Protein AF-A0A5B7C8I8-F1 (afdb_monomer_lite)

Organism: Davidia involucrata (NCBI:txid16924)

Foldseek 3Di:
DDDPPPDDDPDDAFEAEPPDDDDDDGDDPVRNCVPPVDHHYPPPVDDPVVVVVVVVVVVVPPPCPVQDDLPPVDQWHKDQAVCPPPDPDGDRGIDIHHNPPPHGDDPVD

Radius of gyration: 18.98 Å; chains: 1; bounding box: 47×34×45 Å

Structure (mmCIF, N/CA/C/O backbone):
data_AF-A0A5B7C8I8-F1
#
_entry.id   AF-A0A5B7C8I8-F1
#
loop_
_atom_site.group_PDB
_atom_site.id
_atom_site.type_symbol
_atom_site.label_atom_id
_atom_site.label_alt_id
_atom_site.label_comp_id
_atom_site.label_asym_id
_atom_site.label_entity_id
_atom_site.label_seq_id
_atom_site.pdbx_PDB_ins_code
_atom_site.Cartn_x
_atom_site.Cartn_y
_atom_site.Cartn_z
_atom_site.occupancy
_atom_site.B_iso_or_equiv
_atom_site.auth_seq_id
_atom_site.auth_comp_id
_atom_site.auth_asym_id
_atom_site.auth_atom_id
_atom_site.pdbx_PDB_model_num
ATOM 1 N N . MET A 1 1 ? -20.609 -21.901 7.874 1.00 37.44 1 MET A N 1
ATOM 2 C CA . MET A 1 1 ? -20.362 -20.478 8.201 1.00 37.44 1 MET A CA 1
ATOM 3 C C . MET A 1 1 ? -19.838 -20.375 9.639 1.00 37.44 1 MET A C 1
ATOM 5 O O . MET A 1 1 ? -20.485 -19.783 10.483 1.00 37.44 1 MET A O 1
ATOM 9 N N . LEU A 1 2 ? -18.709 -21.024 9.945 1.00 42.16 2 LEU A N 1
ATOM 10 C CA . LEU A 1 2 ? -18.105 -21.080 11.284 1.00 42.16 2 LEU A CA 1
ATOM 11 C C . LEU A 1 2 ? -16.626 -21.459 11.118 1.00 42.16 2 LEU A C 1
ATOM 13 O O . LEU A 1 2 ? -16.332 -22.641 11.035 1.00 42.16 2 LEU A O 1
ATOM 17 N N . GLU A 1 3 ? -15.718 -20.483 11.025 1.00 37.00 3 GLU A N 1
ATOM 18 C CA . GLU A 1 3 ? -14.281 -20.741 11.277 1.00 37.00 3 GLU A CA 1
ATOM 19 C C . GLU A 1 3 ? -13.416 -19.492 11.537 1.00 37.00 3 GLU A C 1
ATOM 21 O O . GLU A 1 3 ? -12.224 -19.607 11.792 1.00 37.00 3 GLU A O 1
ATOM 26 N N . TRP A 1 4 ? -13.994 -18.286 11.572 1.00 41.38 4 TRP A N 1
ATOM 27 C CA . TRP A 1 4 ? -13.213 -17.048 11.732 1.00 41.38 4 TRP A CA 1
ATOM 28 C C . TRP A 1 4 ? -13.064 -16.538 13.177 1.00 41.38 4 TRP A C 1
ATOM 30 O O . TRP A 1 4 ? -12.502 -15.470 13.394 1.00 41.38 4 TRP A O 1
ATOM 40 N N . GLN A 1 5 ? -13.514 -17.280 14.197 1.00 39.19 5 GLN A N 1
ATOM 41 C CA . GLN A 1 5 ? -13.442 -16.820 15.599 1.00 39.19 5 GLN A CA 1
ATOM 42 C C . GLN A 1 5 ? -12.165 -17.210 16.371 1.00 39.19 5 GLN A C 1
ATOM 44 O O . GLN A 1 5 ? -12.082 -16.945 17.568 1.00 39.19 5 GLN A O 1
ATOM 49 N N . ARG A 1 6 ? -11.151 -17.821 15.741 1.00 42.91 6 ARG A N 1
ATOM 50 C CA . ARG A 1 6 ? -10.014 -18.425 16.473 1.00 42.91 6 ARG A CA 1
ATOM 51 C C . ARG A 1 6 ? -8.660 -17.713 16.412 1.00 42.91 6 ARG A C 1
ATOM 53 O O . ARG A 1 6 ? -7.666 -18.302 16.814 1.00 42.91 6 ARG A O 1
ATOM 60 N N . PHE A 1 7 ? -8.611 -16.432 16.052 1.00 38.62 7 PHE A N 1
ATOM 61 C CA . PHE A 1 7 ? -7.397 -15.621 16.230 1.00 38.62 7 PHE A CA 1
ATOM 62 C C . PHE A 1 7 ? -7.684 -14.339 17.018 1.00 38.62 7 PHE A C 1
ATOM 64 O O . PHE A 1 7 ? -7.650 -13.233 16.492 1.00 38.62 7 PHE A O 1
ATOM 71 N N . ARG A 1 8 ? -7.963 -14.489 18.319 1.00 42.38 8 ARG A N 1
ATOM 72 C CA . ARG A 1 8 ? -7.801 -13.403 19.295 1.00 42.38 8 ARG A CA 1
ATOM 73 C C . ARG A 1 8 ? -6.402 -13.506 1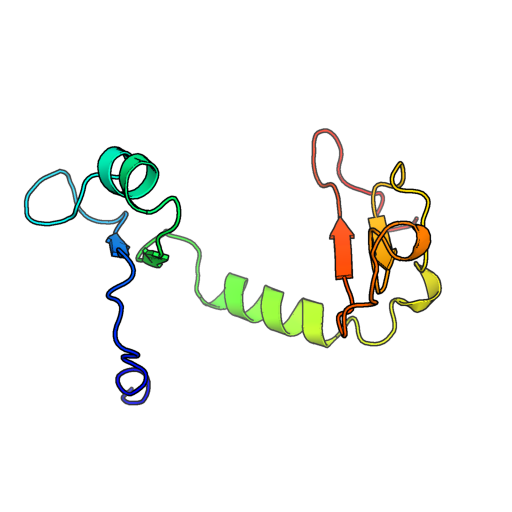9.892 1.00 42.38 8 ARG A C 1
ATOM 75 O O . ARG A 1 8 ? -6.181 -14.254 20.838 1.00 42.38 8 ARG A O 1
ATOM 82 N N . ILE A 1 9 ? -5.462 -12.774 19.310 1.00 46.22 9 ILE A N 1
ATOM 83 C CA . ILE A 1 9 ? -4.167 -12.497 19.933 1.00 46.22 9 ILE A CA 1
ATOM 84 C C . ILE A 1 9 ? -4.383 -11.282 20.851 1.00 46.22 9 ILE A C 1
ATOM 86 O O . ILE A 1 9 ? -5.089 -10.340 20.495 1.00 46.22 9 ILE A O 1
ATOM 90 N N . TYR A 1 10 ? -3.850 -11.354 22.066 1.00 45.84 10 TYR A N 1
ATOM 91 C CA . TYR A 1 10 ? -4.056 -10.410 23.163 1.00 45.84 10 TYR A CA 1
ATOM 92 C C . TYR A 1 10 ? -3.424 -9.035 22.882 1.00 45.84 10 TYR A C 1
ATOM 94 O O . TYR A 1 10 ? -2.276 -8.793 23.224 1.00 45.84 10 TYR A O 1
ATOM 102 N N . LEU A 1 11 ? -4.192 -8.155 22.244 1.00 53.91 11 LEU A N 1
ATOM 103 C CA . LEU A 1 11 ? -4.160 -6.685 22.270 1.00 53.91 11 LEU A CA 1
ATOM 104 C C . LEU A 1 11 ? -5.380 -6.293 21.429 1.00 53.91 11 LEU A C 1
ATOM 106 O O . LEU A 1 11 ? -5.407 -6.538 20.226 1.00 53.91 11 LEU A O 1
ATOM 110 N N . SER A 1 12 ? -6.461 -5.841 22.067 1.00 69.44 12 SER A N 1
ATOM 111 C CA . SER A 1 12 ? -7.742 -5.654 21.377 1.00 69.44 12 SER A CA 1
ATOM 112 C C . SER A 1 12 ? -7.661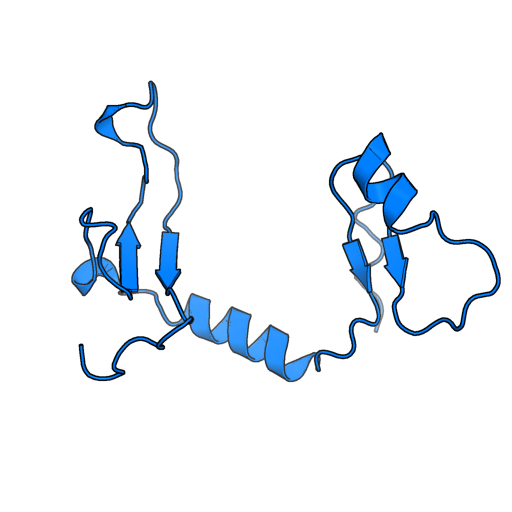 -4.459 20.427 1.00 69.44 12 SER A C 1
ATOM 114 O O . SER A 1 12 ? -7.920 -3.333 20.833 1.00 69.44 12 SER A O 1
ATOM 116 N N . MET A 1 13 ? -7.307 -4.708 19.166 1.00 73.94 13 MET A N 1
ATOM 117 C CA . MET A 1 13 ? -7.362 -3.708 18.103 1.00 73.94 13 MET A CA 1
ATOM 118 C C . MET A 1 13 ? -8.782 -3.143 17.988 1.00 73.94 13 MET A C 1
ATOM 120 O O . MET A 1 13 ? -9.754 -3.899 17.927 1.00 73.94 13 MET A O 1
ATOM 124 N N . THR A 1 14 ? -8.896 -1.815 17.980 1.00 84.62 14 THR A N 1
ATOM 125 C CA . THR A 1 14 ? -10.180 -1.109 17.907 1.00 84.62 14 THR A CA 1
ATOM 126 C C . THR A 1 14 ? -10.905 -1.443 16.603 1.00 84.62 14 THR A C 1
ATOM 128 O O . THR A 1 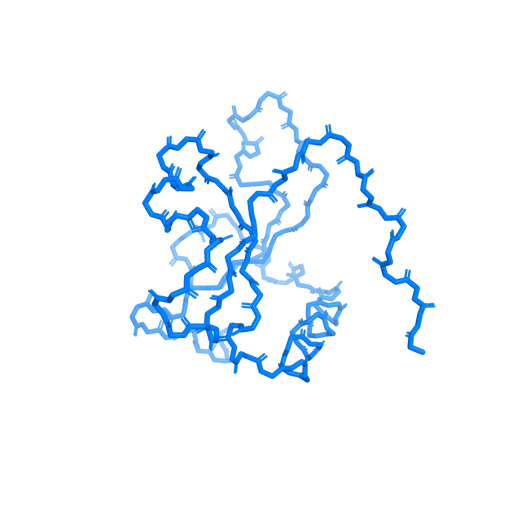14 ? -10.307 -1.401 15.527 1.00 84.62 14 THR A O 1
ATOM 131 N N . ILE A 1 15 ? -12.197 -1.773 16.696 1.00 84.62 15 ILE A N 1
ATOM 132 C CA . ILE A 1 15 ? -13.065 -2.074 15.549 1.00 84.62 15 ILE A CA 1
ATOM 133 C C . ILE A 1 15 ? -14.123 -0.973 15.429 1.00 84.62 15 ILE A C 1
ATOM 135 O O . ILE A 1 15 ? -14.851 -0.707 16.384 1.00 84.62 15 ILE A O 1
ATOM 139 N N . ILE A 1 16 ? -14.238 -0.372 14.244 1.00 85.25 16 ILE A N 1
ATOM 140 C CA . ILE A 1 16 ? -15.221 0.666 13.910 1.00 85.25 16 ILE A CA 1
ATOM 141 C C . ILE A 1 16 ? -16.188 0.116 12.857 1.00 85.25 16 ILE A C 1
ATOM 143 O O . ILE A 1 16 ? -15.771 -0.407 11.827 1.00 85.25 16 ILE A O 1
ATOM 147 N N . SER A 1 17 ? -17.495 0.235 13.093 1.00 84.94 17 SER A N 1
ATOM 148 C CA . SER A 1 17 ? -18.536 -0.193 12.146 1.00 84.94 17 SER A CA 1
ATOM 149 C C . SER A 1 17 ? -19.187 1.011 11.467 1.00 84.94 17 SER A C 1
ATOM 151 O O . SER A 1 17 ? -19.724 1.864 12.166 1.00 84.94 17 SER A O 1
ATOM 153 N N . LEU A 1 18 ? -19.233 1.051 10.127 1.00 83.88 18 LEU A N 1
ATOM 154 C CA . LEU A 1 18 ? -19.831 2.183 9.384 1.00 83.88 18 LEU A CA 1
ATOM 155 C C . LEU A 1 18 ? -21.357 2.104 9.189 1.00 83.88 18 LEU A C 1
ATOM 157 O O . LEU A 1 18 ? -21.967 3.073 8.755 1.00 83.88 18 LEU A O 1
ATOM 161 N N . MET A 1 19 ? -22.002 0.981 9.520 1.00 75.38 19 MET A N 1
ATOM 162 C CA . MET A 1 19 ? -23.459 0.812 9.351 1.00 75.38 19 MET A CA 1
ATOM 163 C C . MET A 1 19 ? -24.314 1.330 10.520 1.00 75.38 19 MET A C 1
ATOM 165 O O . MET A 1 19 ? -25.540 1.287 10.432 1.00 75.38 19 MET A O 1
ATOM 169 N N . ARG A 1 20 ? -23.723 1.788 11.633 1.00 61.47 20 ARG A N 1
ATOM 170 C CA . ARG A 1 20 ? -24.504 2.241 12.798 1.00 61.47 20 ARG A CA 1
ATOM 171 C C . ARG A 1 20 ? -24.719 3.751 12.775 1.00 61.47 20 ARG A C 1
ATOM 173 O O . ARG A 1 20 ? -23.769 4.523 12.828 1.00 61.47 20 ARG A O 1
ATOM 180 N N . SER A 1 21 ? -25.987 4.160 12.768 1.00 57.09 21 SER A N 1
ATOM 181 C CA . SER A 1 21 ? -26.394 5.542 13.008 1.00 57.09 21 SER A CA 1
ATOM 182 C C . SER A 1 21 ? -26.179 5.902 14.485 1.00 57.09 21 SER A C 1
ATOM 184 O O . SER A 1 21 ? -26.992 5.541 15.329 1.00 57.09 21 SER A O 1
ATOM 186 N N . TRP A 1 22 ? -25.068 6.578 14.781 1.00 52.75 22 TRP A N 1
ATOM 187 C CA . TRP A 1 22 ? -24.826 7.516 15.897 1.00 52.75 22 TRP A CA 1
ATOM 188 C C . TRP A 1 22 ? -25.192 7.140 17.345 1.00 52.75 22 TRP A C 1
ATOM 190 O O . TRP A 1 22 ? -25.073 7.989 18.222 1.00 52.75 22 TRP A O 1
ATOM 200 N N . ALA A 1 23 ? -25.591 5.910 17.651 1.00 49.44 23 ALA A N 1
ATOM 201 C CA . ALA A 1 23 ? -25.995 5.545 19.000 1.00 49.44 23 ALA A CA 1
ATOM 202 C C . ALA A 1 23 ? -25.379 4.205 19.422 1.00 49.44 23 ALA A C 1
ATOM 204 O O . ALA A 1 23 ? -25.727 3.142 18.908 1.00 49.44 23 ALA A O 1
ATOM 205 N N . VAL A 1 24 ? -24.526 4.308 20.445 1.00 54.19 24 VAL A N 1
ATOM 206 C CA . VAL A 1 24 ? -24.154 3.264 21.412 1.00 54.19 24 VAL A CA 1
ATOM 207 C C . VAL A 1 24 ? -22.950 2.372 21.033 1.00 54.19 24 VAL A C 1
ATOM 209 O O . VAL A 1 24 ? -23.027 1.514 20.152 1.00 54.19 24 VAL A O 1
ATOM 212 N N . GLU A 1 25 ? -21.870 2.573 21.813 1.00 55.75 25 GLU A N 1
ATOM 213 C CA . GLU A 1 25 ? -20.784 1.628 22.168 1.00 55.75 25 GLU A CA 1
ATOM 214 C C . GLU A 1 25 ? -19.613 1.356 21.199 1.00 55.75 25 GLU A C 1
ATOM 216 O O . GLU A 1 25 ? -18.959 0.320 21.303 1.00 55.75 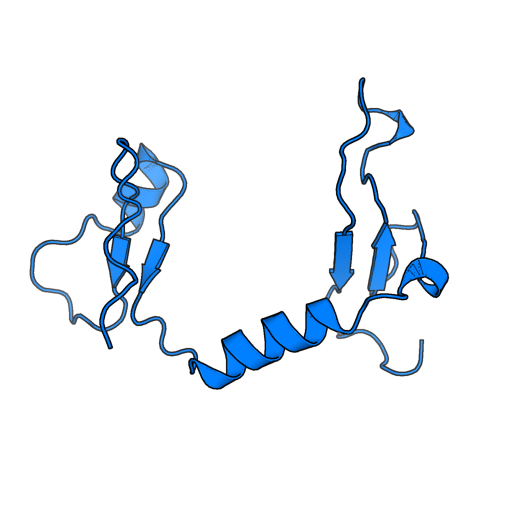25 GLU A O 1
ATOM 221 N N . THR A 1 26 ? -19.239 2.287 20.320 1.00 58.72 26 THR A N 1
ATOM 222 C CA . THR A 1 26 ? -17.923 2.222 19.645 1.00 58.72 26 THR A CA 1
ATOM 223 C C . THR A 1 26 ? -17.050 3.408 20.046 1.00 58.72 26 THR A C 1
ATOM 225 O O . THR A 1 26 ? -17.578 4.524 20.061 1.00 58.72 26 THR A O 1
ATOM 228 N N . PRO A 1 27 ? -15.741 3.216 20.325 1.00 64.44 27 PRO A N 1
ATOM 229 C CA . PRO A 1 27 ? -14.792 4.325 20.390 1.00 64.44 27 PRO A CA 1
ATOM 230 C C . PRO A 1 27 ? -14.977 5.210 19.161 1.00 64.44 27 PRO A C 1
ATOM 232 O O . PRO A 1 27 ? -15.181 4.690 18.055 1.00 64.44 27 PRO A O 1
ATOM 235 N N . SER A 1 28 ? -14.969 6.529 19.345 1.00 75.75 28 SER A N 1
ATOM 236 C CA . SER A 1 28 ? -15.111 7.415 18.200 1.00 75.75 28 SER A CA 1
ATOM 237 C C . SER A 1 28 ? -13.910 7.235 17.269 1.00 75.75 28 SER A C 1
ATOM 239 O O . SER A 1 28 ? -12.827 6.811 17.681 1.00 75.75 28 SER A O 1
ATOM 241 N N . PHE A 1 29 ? -14.092 7.557 15.990 1.00 81.75 29 PHE A N 1
ATOM 242 C CA . PHE A 1 29 ? -12.988 7.541 15.031 1.00 81.75 29 PHE A CA 1
ATOM 243 C C . PHE A 1 29 ? -11.808 8.404 15.513 1.00 81.75 29 PHE A C 1
ATOM 245 O O . PHE A 1 29 ? -10.658 7.997 15.379 1.00 81.75 29 PHE A O 1
ATOM 252 N N . GLY A 1 30 ? -12.101 9.554 16.136 1.00 85.44 30 GLY A N 1
ATOM 253 C CA . GLY A 1 30 ? -11.096 10.432 16.738 1.00 85.44 30 GLY A CA 1
ATOM 254 C C . GLY A 1 30 ? -10.297 9.742 17.842 1.00 85.44 30 GLY A C 1
ATOM 255 O O . GLY A 1 30 ? -9.071 9.729 17.773 1.00 85.44 30 GLY A O 1
ATOM 256 N N . ASP A 1 31 ? -10.971 9.078 18.785 1.00 85.62 31 ASP A N 1
ATOM 257 C CA . ASP A 1 31 ? -10.300 8.382 19.895 1.00 85.62 31 ASP A CA 1
ATOM 258 C C . ASP A 1 31 ? -9.393 7.251 19.400 1.00 85.62 31 ASP A C 1
ATOM 260 O O . ASP A 1 31 ? -8.320 7.015 19.958 1.00 85.62 31 ASP A O 1
ATOM 264 N N . ALA A 1 32 ? -9.823 6.530 18.359 1.00 85.25 32 ALA A N 1
ATOM 265 C CA . ALA A 1 32 ? -9.036 5.460 17.758 1.00 85.25 32 ALA A CA 1
ATOM 266 C C . ALA A 1 32 ? -7.771 6.006 17.076 1.00 85.25 32 ALA A C 1
ATOM 268 O O . ALA A 1 32 ? -6.690 5.439 17.240 1.00 85.25 32 ALA A O 1
ATOM 269 N N . CYS A 1 33 ? -7.893 7.122 16.353 1.00 88.75 33 CYS A N 1
ATOM 270 C CA . CYS A 1 33 ? -6.758 7.817 15.751 1.00 88.75 33 CYS A CA 1
ATOM 271 C C . CYS A 1 33 ? -5.777 8.333 16.809 1.00 88.75 33 CYS A C 1
ATOM 273 O O . CYS A 1 33 ? -4.581 8.092 16.679 1.00 88.75 33 CYS A O 1
ATOM 275 N N . GLU A 1 34 ? -6.275 9.007 17.848 1.00 89.50 34 GLU A N 1
ATOM 276 C CA . GLU A 1 34 ? -5.448 9.655 18.871 1.00 89.50 34 GLU A CA 1
ATOM 277 C C . GLU A 1 34 ? -4.711 8.644 19.755 1.00 89.50 34 GLU A C 1
ATOM 279 O O . GLU A 1 34 ? -3.511 8.780 19.981 1.00 89.50 34 GLU A O 1
ATOM 284 N N . ASN A 1 35 ? -5.406 7.605 20.225 1.00 88.31 35 ASN A N 1
ATOM 285 C CA . ASN A 1 35 ? -4.842 6.692 21.221 1.00 88.31 35 ASN A CA 1
ATOM 286 C C . ASN A 1 35 ? -4.109 5.491 20.611 1.00 88.31 35 ASN A C 1
ATOM 288 O O . ASN A 1 35 ? -3.218 4.936 21.253 1.00 88.31 35 ASN A O 1
ATOM 292 N N . TRP A 1 36 ? -4.489 5.060 19.401 1.00 87.38 36 TRP A N 1
ATOM 293 C CA . TRP A 1 36 ? -3.964 3.825 18.803 1.00 87.38 36 TRP A CA 1
ATOM 294 C C . TRP A 1 36 ? -3.271 4.032 17.457 1.00 87.38 36 TRP A C 1
ATOM 296 O O . TRP A 1 36 ? -2.402 3.237 17.104 1.00 87.38 36 TRP A O 1
ATOM 306 N N . GLY A 1 37 ? -3.668 5.040 16.674 1.00 88.81 37 GLY A N 1
ATOM 307 C CA . GLY A 1 37 ? -3.151 5.270 15.319 1.00 88.81 37 GLY A CA 1
ATOM 308 C C . GLY A 1 37 ? -3.502 4.175 14.298 1.00 88.81 37 GLY A C 1
ATOM 309 O O . GLY A 1 37 ? -3.105 4.271 13.138 1.00 88.81 37 GLY A O 1
ATOM 310 N N . PHE A 1 38 ? -4.240 3.134 14.703 1.00 88.00 38 PHE A N 1
ATOM 311 C CA . PHE A 1 38 ? -4.663 2.032 13.843 1.00 88.00 38 PHE A CA 1
ATOM 312 C C . PHE A 1 38 ? -5.948 1.372 14.365 1.00 88.00 38 PHE A C 1
ATOM 314 O O . PHE A 1 38 ? -6.153 1.231 15.571 1.00 88.00 38 PHE A O 1
ATOM 321 N N . PHE A 1 39 ? -6.820 0.950 13.451 1.00 89.00 39 PHE A N 1
ATOM 322 C CA . PHE A 1 39 ? -8.100 0.302 13.748 1.00 89.00 39 PHE A CA 1
ATOM 323 C C . PHE A 1 39 ? -8.582 -0.499 12.533 1.00 89.00 39 PHE A C 1
ATOM 325 O O . PHE A 1 39 ? -8.154 -0.265 11.402 1.00 89.00 39 PHE A O 1
ATOM 332 N N . GLN A 1 40 ? -9.495 -1.442 12.757 1.00 89.44 40 GLN A N 1
ATOM 333 C CA . GLN A 1 40 ? -10.183 -2.161 11.686 1.00 89.44 40 GLN A CA 1
ATOM 334 C C . GLN A 1 40 ? -11.552 -1.541 11.422 1.00 89.44 40 GLN A C 1
ATOM 336 O O . GLN A 1 40 ? -12.280 -1.213 12.357 1.00 89.44 40 GLN A O 1
ATOM 341 N N . VAL A 1 41 ? -11.929 -1.435 10.148 1.00 89.19 41 VAL A N 1
ATOM 342 C CA . VAL A 1 41 ? -13.269 -0.999 9.751 1.00 89.19 41 VAL A CA 1
ATOM 343 C C . VAL A 1 41 ? -14.068 -2.201 9.264 1.00 89.19 41 VAL A C 1
ATOM 345 O O . VAL A 1 41 ? -13.630 -2.923 8.372 1.00 89.19 41 VAL A O 1
ATOM 348 N N . ILE A 1 42 ? -15.257 -2.398 9.826 1.00 89.62 42 ILE A N 1
ATOM 349 C CA . ILE A 1 42 ? -16.232 -3.399 9.380 1.00 89.62 42 ILE A CA 1
ATOM 350 C C . ILE A 1 42 ? -17.476 -2.711 8.823 1.00 89.62 42 ILE A C 1
ATOM 352 O O . ILE A 1 42 ? -17.723 -1.530 9.079 1.00 89.62 42 ILE A O 1
ATOM 356 N N . ASN A 1 43 ? -18.285 -3.457 8.067 1.00 89.88 43 ASN A N 1
ATOM 357 C CA . ASN A 1 43 ? -19.497 -2.927 7.438 1.00 89.88 43 ASN A CA 1
ATOM 358 C C . ASN A 1 43 ? -19.220 -1.673 6.586 1.00 89.88 43 ASN A C 1
ATOM 360 O O . ASN A 1 43 ? -20.026 -0.749 6.542 1.00 89.88 43 ASN A O 1
ATOM 364 N N . HIS A 1 44 ? -18.064 -1.641 5.917 1.00 90.94 44 HIS A N 1
ATOM 365 C CA . HIS A 1 44 ? -17.568 -0.494 5.150 1.00 90.94 44 HIS A CA 1
ATOM 366 C C . HIS A 1 44 ? -18.304 -0.266 3.815 1.00 90.94 44 HIS A C 1
ATOM 368 O O . HIS A 1 44 ? -17.980 0.663 3.086 1.00 90.94 44 HIS A O 1
ATOM 374 N N . GLY A 1 45 ? -19.268 -1.122 3.461 1.00 93.19 45 GLY A N 1
ATOM 375 C CA . GLY A 1 45 ? -20.072 -0.997 2.239 1.00 93.19 45 GLY A CA 1
ATOM 376 C C . GLY A 1 45 ? -19.395 -1.485 0.952 1.00 93.19 45 GLY A C 1
ATOM 377 O O . GLY A 1 45 ? -20.045 -1.517 -0.088 1.00 93.19 45 GLY A O 1
ATOM 378 N N . ILE A 1 46 ? -18.128 -1.917 1.005 1.00 94.88 46 ILE A N 1
ATOM 379 C CA . ILE A 1 46 ? -17.440 -2.518 -0.155 1.00 94.88 46 ILE A CA 1
ATOM 380 C C . ILE A 1 46 ? -17.875 -3.989 -0.260 1.00 94.88 46 ILE A C 1
ATOM 382 O O . ILE A 1 46 ? -17.704 -4.726 0.716 1.00 94.88 46 ILE A O 1
ATOM 386 N N . PRO A 1 47 ? -18.423 -4.440 -1.405 1.00 96.25 47 PRO A N 1
ATOM 387 C CA . PRO A 1 47 ? -18.857 -5.823 -1.571 1.00 96.25 47 PRO A CA 1
ATOM 388 C C . PRO A 1 47 ? -17.710 -6.823 -1.382 1.00 96.25 47 PRO A C 1
ATOM 390 O O . PRO A 1 47 ? -16.605 -6.608 -1.880 1.00 96.25 47 PRO A O 1
ATOM 393 N N . GLY A 1 48 ? -17.995 -7.958 -0.735 1.00 95.19 48 GLY A N 1
ATOM 394 C CA . GLY A 1 48 ? -17.017 -9.038 -0.540 1.00 95.19 48 GLY A CA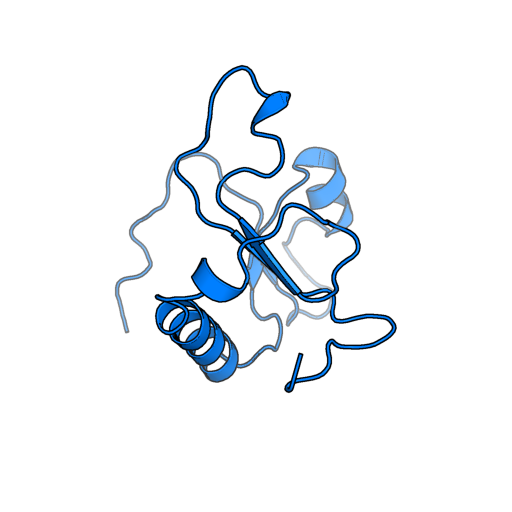 1
ATOM 395 C C . GLY A 1 48 ? -16.386 -9.519 -1.848 1.00 95.19 48 GLY A C 1
ATOM 396 O O . GLY A 1 48 ? -15.172 -9.655 -1.931 1.00 95.19 48 GLY A O 1
ATOM 397 N N . THR A 1 49 ? -17.189 -9.627 -2.909 1.00 97.31 49 THR A N 1
ATOM 398 C CA . THR A 1 49 ? -16.730 -10.033 -4.246 1.00 97.31 49 THR A CA 1
ATOM 399 C C . THR A 1 49 ? -15.666 -9.108 -4.839 1.00 97.31 49 THR A C 1
ATOM 401 O O . THR A 1 49 ? -14.792 -9.575 -5.566 1.00 97.31 49 THR A O 1
ATOM 404 N N . VAL A 1 50 ? -15.706 -7.806 -4.531 1.00 97.31 50 VAL A N 1
ATOM 405 C CA . VAL A 1 50 ? -14.684 -6.844 -4.974 1.00 97.31 50 VAL A CA 1
ATOM 406 C C . VAL A 1 50 ? -13.376 -7.089 -4.224 1.00 97.31 50 VAL A C 1
ATOM 408 O O . VAL A 1 50 ? -12.315 -7.114 -4.843 1.00 97.31 50 VAL A O 1
ATOM 411 N N . MET A 1 51 ? -13.440 -7.318 -2.910 1.00 96.19 51 MET A N 1
ATOM 412 C CA . MET A 1 51 ? -12.254 -7.619 -2.098 1.00 96.19 51 MET A CA 1
ATOM 413 C C . MET A 1 51 ? -11.607 -8.947 -2.511 1.00 96.19 51 MET A C 1
ATOM 415 O O . MET A 1 51 ? -10.391 -8.998 -2.698 1.00 96.19 51 MET A O 1
ATOM 419 N N . ASP A 1 52 ? -12.414 -9.986 -2.733 1.00 96.25 52 ASP A N 1
ATOM 420 C CA . ASP A 1 52 ? -11.947 -11.286 -3.224 1.00 96.25 52 ASP A CA 1
ATOM 421 C C . ASP A 1 52 ? -11.286 -11.149 -4.603 1.00 96.25 52 ASP A C 1
ATOM 423 O O . ASP A 1 52 ? -10.178 -11.641 -4.823 1.00 96.25 52 ASP A O 1
ATOM 427 N N . GLY A 1 53 ? -11.915 -10.393 -5.510 1.00 96.56 53 GLY A N 1
ATOM 428 C CA . GLY A 1 53 ? -11.363 -10.090 -6.829 1.00 96.56 53 GLY A CA 1
ATOM 429 C C . GLY A 1 53 ? -10.016 -9.364 -6.769 1.00 96.56 53 GLY A C 1
ATOM 430 O O . GLY A 1 53 ? -9.123 -9.677 -7.556 1.00 96.56 53 GLY A O 1
ATOM 431 N N . MET A 1 54 ? -9.828 -8.444 -5.817 1.00 93.12 54 MET A N 1
ATOM 432 C CA . MET A 1 54 ? -8.547 -7.760 -5.603 1.00 93.12 54 MET A CA 1
ATOM 433 C C . MET A 1 54 ? -7.457 -8.716 -5.102 1.00 93.12 54 MET A C 1
ATOM 435 O O . MET A 1 54 ? -6.339 -8.689 -5.620 1.00 93.12 54 MET A O 1
ATOM 439 N N . ILE A 1 55 ? -7.772 -9.588 -4.138 1.00 93.56 55 ILE A N 1
ATOM 440 C CA . ILE A 1 55 ? -6.831 -10.599 -3.625 1.00 93.56 55 ILE A CA 1
ATOM 441 C C . ILE A 1 55 ? -6.405 -11.548 -4.752 1.00 93.56 55 ILE A C 1
ATOM 443 O O . ILE A 1 55 ? -5.212 -11.809 -4.935 1.00 93.56 55 ILE A O 1
ATOM 447 N N . ASP A 1 56 ? -7.362 -12.038 -5.537 1.00 93.50 56 ASP A N 1
ATOM 448 C CA . ASP A 1 56 ? -7.089 -12.918 -6.672 1.00 93.50 56 ASP A CA 1
ATOM 449 C C . ASP A 1 56 ? -6.325 -12.208 -7.791 1.00 93.50 56 ASP A C 1
ATOM 451 O O . ASP A 1 56 ? -5.431 -12.803 -8.397 1.00 93.50 56 ASP A O 1
ATOM 455 N N . GLY A 1 57 ? -6.626 -10.932 -8.036 1.00 89.56 57 GLY A N 1
ATOM 456 C CA . GLY A 1 57 ? -5.882 -10.073 -8.950 1.00 89.56 57 GLY A CA 1
ATOM 457 C C . GLY A 1 57 ? -4.402 -10.032 -8.584 1.00 89.56 57 GLY A C 1
ATOM 458 O O . GLY A 1 57 ? -3.572 -10.435 -9.395 1.00 89.56 57 GLY A O 1
ATOM 459 N N . VAL A 1 58 ? -4.073 -9.651 -7.344 1.00 88.00 58 VAL A N 1
ATOM 460 C CA . VAL A 1 58 ? -2.683 -9.564 -6.855 1.00 88.00 58 VAL A CA 1
ATOM 461 C C . VAL A 1 58 ? -1.967 -10.914 -6.931 1.00 88.00 58 VAL A C 1
ATOM 463 O O . VAL A 1 58 ? -0.824 -10.972 -7.380 1.00 88.00 58 VAL A O 1
ATOM 466 N N . ARG A 1 59 ? -2.635 -12.022 -6.580 1.00 87.44 59 ARG A N 1
ATOM 467 C CA . ARG A 1 59 ? -2.060 -13.378 -6.701 1.00 87.44 59 ARG A CA 1
ATOM 468 C C . ARG A 1 59 ? -1.670 -13.735 -8.136 1.00 87.44 59 ARG A C 1
ATOM 470 O O . ARG A 1 59 ? -0.683 -14.439 -8.346 1.00 87.44 59 ARG A O 1
ATOM 477 N N . ARG A 1 60 ? -2.429 -13.262 -9.131 1.00 83.81 60 ARG A N 1
ATOM 478 C CA . ARG A 1 60 ? -2.127 -13.486 -10.556 1.00 83.81 60 ARG A CA 1
ATOM 479 C C . ARG A 1 60 ? -0.956 -12.640 -11.045 1.00 83.81 60 ARG A C 1
ATOM 481 O O . ARG A 1 60 ? -0.310 -13.047 -12.012 1.00 83.81 60 ARG A O 1
ATOM 488 N N . VAL A 1 61 ? -0.605 -11.551 -10.355 1.00 74.94 61 VAL A N 1
ATOM 489 C CA . VAL A 1 61 ? 0.578 -10.716 -10.645 1.00 74.94 61 VAL A CA 1
ATOM 490 C C . VAL A 1 61 ? 1.888 -11.405 -10.210 1.00 74.94 61 VAL A C 1
ATOM 492 O O . VAL A 1 61 ? 2.787 -10.830 -9.611 1.00 74.94 61 VAL A O 1
ATOM 495 N N . SER A 1 62 ? 2.035 -12.682 -10.555 1.00 62.62 62 SER A N 1
ATOM 496 C CA . SER A 1 62 ? 3.191 -13.527 -10.231 1.00 62.62 62 SER A CA 1
ATOM 497 C C . SER A 1 62 ? 4.442 -13.221 -11.072 1.00 62.62 62 SER A C 1
ATOM 499 O O . SER A 1 62 ? 5.506 -13.794 -10.840 1.00 62.62 62 SER A O 1
ATOM 501 N N . ARG A 1 63 ? 4.338 -12.333 -12.073 1.00 64.44 63 ARG A N 1
ATOM 502 C CA . ARG A 1 63 ? 5.404 -12.047 -13.052 1.00 64.44 63 ARG A CA 1
ATOM 503 C C . ARG A 1 63 ? 5.633 -10.557 -13.322 1.00 64.44 63 ARG A C 1
ATOM 505 O O . ARG A 1 63 ? 6.126 -10.215 -14.392 1.00 64.44 63 ARG A O 1
ATOM 512 N N . ALA A 1 64 ? 5.370 -9.670 -12.361 1.00 71.62 64 ALA A N 1
ATOM 513 C CA . ALA A 1 64 ? 5.612 -8.224 -12.507 1.00 71.62 64 ALA A CA 1
ATOM 514 C C . ALA A 1 64 ? 7.095 -7.806 -12.605 1.00 71.62 64 ALA A C 1
ATOM 516 O O . ALA A 1 64 ? 7.395 -6.619 -12.629 1.00 71.62 64 ALA A O 1
ATOM 517 N N . ARG A 1 65 ? 8.039 -8.750 -12.733 1.00 78.56 65 ARG A N 1
ATOM 518 C CA . ARG A 1 65 ? 9.475 -8.459 -12.906 1.00 78.56 65 ARG A CA 1
ATOM 519 C C . ARG A 1 65 ? 9.776 -7.528 -14.085 1.00 78.56 65 ARG A C 1
ATOM 521 O O . ARG A 1 65 ? 10.756 -6.800 -14.029 1.00 78.56 65 ARG A O 1
ATOM 528 N N . HIS A 1 66 ? 8.949 -7.546 -15.132 1.00 81.69 66 HIS A N 1
ATOM 529 C CA . HIS A 1 66 ? 9.081 -6.639 -16.278 1.00 81.69 66 HIS A CA 1
ATOM 530 C C . HIS A 1 66 ? 8.782 -5.174 -15.925 1.00 81.69 66 HIS A C 1
ATOM 532 O O . HIS A 1 66 ? 9.293 -4.279 -16.586 1.00 81.69 66 HIS A O 1
ATOM 538 N N . PHE A 1 67 ? 8.043 -4.933 -14.841 1.00 85.25 67 PHE A N 1
ATOM 539 C CA . PHE A 1 67 ? 7.803 -3.609 -14.271 1.00 85.25 67 PHE A CA 1
ATOM 540 C C . PHE A 1 67 ? 8.794 -3.252 -13.157 1.00 85.25 67 PHE A C 1
ATOM 542 O O . PHE A 1 67 ? 8.563 -2.292 -12.416 1.00 85.25 67 PHE A O 1
ATOM 549 N N . TYR A 1 68 ? 9.881 -4.021 -12.994 1.00 89.12 68 TYR A N 1
ATOM 550 C CA . TYR A 1 68 ? 10.877 -3.702 -11.980 1.00 89.12 68 TYR A CA 1
ATOM 551 C C . TYR A 1 68 ? 11.493 -2.330 -12.255 1.00 89.12 68 TYR A C 1
ATOM 553 O O . TYR A 1 68 ? 12.118 -2.111 -13.292 1.00 89.12 68 TYR A O 1
ATOM 561 N N . SER A 1 69 ? 11.336 -1.413 -11.306 1.00 87.69 69 SER A N 1
ATOM 562 C CA . SER A 1 69 ? 11.897 -0.070 -11.390 1.00 87.69 69 SER A CA 1
ATOM 563 C C . SER A 1 69 ? 12.187 0.489 -10.001 1.00 87.69 69 SER A C 1
ATOM 565 O O . SER A 1 69 ? 11.523 0.159 -9.020 1.00 87.69 69 SER A O 1
ATOM 567 N N . ARG A 1 70 ? 13.188 1.369 -9.928 1.00 87.31 70 ARG A N 1
ATOM 568 C CA . ARG A 1 70 ? 13.441 2.248 -8.771 1.00 87.31 70 ARG A CA 1
ATOM 569 C C . ARG A 1 70 ? 13.256 3.725 -9.104 1.00 87.31 70 ARG A C 1
ATOM 571 O O . ARG A 1 70 ? 13.643 4.589 -8.326 1.00 87.31 70 ARG A O 1
ATOM 578 N N . ASP A 1 71 ? 12.699 4.000 -10.275 1.00 88.81 71 ASP A N 1
ATOM 579 C CA . ASP A 1 71 ? 12.178 5.312 -10.612 1.00 88.81 71 ASP A CA 1
ATOM 580 C C . ASP A 1 71 ? 10.772 5.444 -10.020 1.00 88.81 71 ASP A C 1
ATOM 582 O O . ASP A 1 71 ? 9.800 4.918 -10.564 1.00 88.81 71 ASP A O 1
ATOM 586 N N . PHE A 1 72 ? 10.691 6.123 -8.878 1.00 83.38 72 PHE A N 1
ATOM 587 C CA . PHE A 1 72 ? 9.448 6.362 -8.144 1.00 83.38 72 PHE A CA 1
ATOM 588 C C . PHE A 1 72 ? 8.586 7.481 -8.740 1.00 83.38 72 PHE A C 1
ATOM 590 O O . PHE A 1 72 ? 7.549 7.809 -8.170 1.00 83.38 72 PHE A O 1
ATOM 597 N N . THR A 1 73 ? 8.996 8.079 -9.863 1.00 86.94 73 THR A N 1
ATOM 598 C CA . THR A 1 73 ? 8.150 9.026 -10.604 1.00 86.94 73 THR A CA 1
ATOM 599 C C . THR A 1 73 ? 7.140 8.319 -11.508 1.00 86.94 73 THR A C 1
ATOM 601 O O . THR A 1 73 ? 6.154 8.928 -11.918 1.00 86.94 73 THR A O 1
ATOM 604 N N . ARG A 1 74 ? 7.352 7.025 -11.785 1.00 87.88 74 ARG A N 1
ATOM 605 C CA . ARG A 1 74 ? 6.431 6.200 -12.568 1.00 87.88 74 ARG A CA 1
ATOM 606 C C . ARG A 1 74 ? 5.112 5.975 -11.835 1.00 87.88 74 ARG A C 1
ATOM 608 O O . ARG A 1 74 ? 5.078 5.717 -10.633 1.00 87.88 74 ARG A O 1
ATOM 615 N N . SER A 1 75 ? 4.035 5.998 -12.609 1.00 88.06 75 SER A N 1
ATOM 616 C CA . SER A 1 75 ? 2.660 5.730 -12.178 1.00 88.06 75 SER A CA 1
ATOM 617 C C . SER A 1 75 ? 2.474 4.284 -11.693 1.00 88.06 75 SER A C 1
ATOM 619 O O . SER A 1 75 ? 1.718 4.043 -10.752 1.00 88.06 75 SER A O 1
ATOM 621 N N . PHE A 1 76 ? 3.196 3.330 -12.292 1.00 88.69 76 PHE A N 1
ATOM 622 C CA . PHE A 1 76 ? 3.184 1.913 -11.941 1.00 88.69 76 PHE A CA 1
ATOM 623 C C . PHE A 1 76 ? 4.607 1.370 -11.759 1.00 88.69 76 PHE A C 1
ATOM 625 O O . PHE A 1 76 ? 5.472 1.534 -12.623 1.00 88.69 76 PHE A O 1
ATOM 632 N N . THR A 1 77 ? 4.869 0.700 -10.635 1.00 89.69 77 THR A N 1
ATOM 633 C CA . THR A 1 77 ? 6.182 0.110 -10.336 1.00 89.69 77 THR A CA 1
ATOM 634 C C . THR A 1 77 ? 6.068 -1.216 -9.600 1.00 89.69 77 THR A C 1
ATOM 636 O O . THR A 1 77 ? 5.164 -1.436 -8.795 1.00 89.69 77 THR A O 1
ATOM 639 N N . TYR A 1 78 ? 7.039 -2.092 -9.846 1.00 89.88 78 TYR A N 1
ATOM 640 C CA . TYR A 1 78 ? 7.321 -3.262 -9.024 1.00 89.88 78 TYR A CA 1
ATOM 641 C C . TYR A 1 78 ? 8.719 -3.127 -8.409 1.00 89.88 78 TYR A C 1
ATOM 643 O O . TYR A 1 78 ? 9.672 -2.748 -9.092 1.00 89.88 78 TYR A O 1
ATOM 651 N N . ASN A 1 79 ? 8.869 -3.441 -7.124 1.00 89.50 79 ASN A N 1
ATOM 652 C CA . ASN A 1 79 ? 10.167 -3.522 -6.454 1.00 89.50 79 ASN A CA 1
ATOM 653 C C . ASN A 1 79 ? 10.119 -4.488 -5.258 1.00 89.50 79 ASN A C 1
ATOM 655 O O . ASN A 1 79 ? 9.046 -4.861 -4.800 1.00 89.50 79 ASN A O 1
ATOM 659 N N . SER A 1 80 ? 11.279 -4.888 -4.736 1.00 85.75 80 SER A N 1
ATOM 660 C CA . SER A 1 80 ? 11.342 -5.725 -3.522 1.00 85.75 80 SER A CA 1
ATOM 661 C C . SER A 1 80 ? 11.663 -4.914 -2.262 1.00 85.75 80 SER A C 1
ATOM 663 O O . SER A 1 80 ? 11.192 -5.210 -1.172 1.00 85.75 80 SER A O 1
ATOM 665 N N . ASN A 1 81 ? 12.452 -3.848 -2.389 1.00 88.44 81 ASN A N 1
ATOM 666 C CA . ASN A 1 81 ? 12.845 -3.002 -1.265 1.00 88.44 81 ASN A CA 1
ATOM 667 C C . ASN A 1 81 ? 12.858 -1.543 -1.712 1.00 88.44 81 ASN A C 1
ATOM 669 O O . ASN A 1 81 ? 13.620 -1.184 -2.611 1.00 88.44 81 ASN A O 1
ATOM 67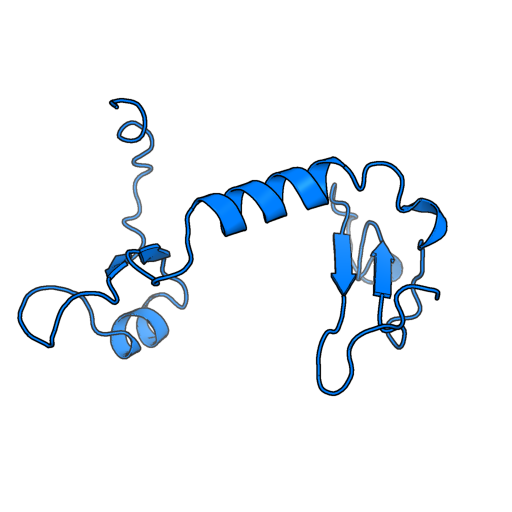3 N N . PHE A 1 82 ? 12.015 -0.721 -1.088 1.00 84.19 82 PHE A N 1
ATOM 674 C CA . PHE A 1 82 ? 11.917 0.709 -1.386 1.00 84.19 82 PHE A CA 1
ATOM 675 C C . PHE A 1 82 ? 13.215 1.456 -1.034 1.00 84.19 82 PHE A C 1
ATOM 677 O O . PHE A 1 82 ? 13.678 2.302 -1.792 1.00 84.19 82 PHE A O 1
ATOM 684 N N . ASP A 1 83 ? 13.844 1.083 0.076 1.00 85.88 83 ASP A N 1
ATOM 685 C CA . ASP A 1 83 ? 14.994 1.733 0.706 1.00 85.88 83 ASP A CA 1
ATOM 686 C C . ASP A 1 83 ? 16.279 0.888 0.627 1.00 85.88 83 ASP A C 1
ATOM 688 O O . ASP A 1 83 ? 17.194 1.070 1.423 1.00 85.88 83 ASP A O 1
ATOM 692 N N . LEU A 1 84 ? 16.390 -0.011 -0.360 1.00 85.31 84 LEU A N 1
ATOM 693 C CA . LEU A 1 84 ? 17.432 -1.052 -0.451 1.00 85.31 84 LEU A CA 1
ATOM 694 C C . LEU A 1 84 ? 18.882 -0.578 -0.213 1.00 85.31 84 LEU A C 1
ATOM 696 O O . LEU A 1 84 ? 19.699 -1.350 0.277 1.00 85.31 84 LEU A O 1
ATOM 700 N N . TYR A 1 85 ? 19.221 0.654 -0.599 1.00 87.56 85 TYR A N 1
ATOM 701 C CA . TYR A 1 85 ? 20.575 1.212 -0.455 1.00 87.56 85 TYR A CA 1
ATOM 702 C C . TYR A 1 85 ? 20.760 2.147 0.739 1.00 87.56 85 TYR A C 1
ATOM 704 O O . TYR A 1 85 ? 21.860 2.647 0.958 1.00 87.56 85 TYR A O 1
ATOM 712 N N . GLN A 1 86 ? 19.687 2.425 1.469 1.00 90.06 86 GLN A N 1
ATOM 713 C CA . GLN A 1 86 ? 19.686 3.296 2.641 1.00 90.06 86 GLN A CA 1
ATOM 714 C C . GLN A 1 86 ? 19.431 2.495 3.918 1.00 90.06 86 GLN A C 1
ATOM 716 O O . GLN A 1 86 ? 19.960 2.835 4.975 1.00 90.06 86 GLN A O 1
ATOM 721 N N . ALA A 1 87 ? 18.650 1.420 3.823 1.00 91.19 87 ALA A N 1
ATOM 722 C CA . ALA A 1 87 ? 18.332 0.561 4.943 1.00 91.19 87 ALA A CA 1
ATOM 723 C C . ALA A 1 87 ? 19.525 -0.318 5.352 1.00 91.19 87 ALA A C 1
ATOM 725 O O . ALA A 1 87 ? 20.257 -0.821 4.498 1.00 91.19 87 ALA A O 1
ATOM 726 N N . PRO A 1 88 ? 19.689 -0.584 6.660 1.00 93.62 88 PRO A N 1
ATOM 727 C CA . PRO A 1 88 ? 20.731 -1.477 7.166 1.00 93.62 88 PRO A CA 1
ATOM 728 C C . PRO A 1 88 ? 20.492 -2.953 6.806 1.00 93.62 88 PRO A C 1
ATOM 730 O O . PRO A 1 88 ? 21.400 -3.770 6.934 1.00 93.62 88 PRO A O 1
ATOM 733 N N . ALA A 1 89 ? 19.276 -3.311 6.385 1.00 92.69 89 ALA A N 1
ATOM 734 C CA . ALA A 1 89 ? 18.912 -4.662 5.988 1.00 92.69 89 ALA A CA 1
ATOM 735 C C . ALA A 1 89 ? 17.796 -4.639 4.939 1.00 92.69 89 ALA A C 1
ATOM 737 O O . ALA A 1 89 ? 16.922 -3.776 4.965 1.00 92.69 89 ALA A O 1
ATOM 738 N N . ALA A 1 90 ? 17.805 -5.633 4.052 1.00 91.88 90 ALA A N 1
ATOM 739 C CA . ALA A 1 90 ? 16.710 -5.859 3.121 1.00 91.88 90 ALA A CA 1
ATOM 740 C C . ALA A 1 90 ? 15.529 -6.560 3.814 1.00 91.88 90 ALA A C 1
ATOM 742 O O . ALA A 1 90 ? 15.707 -7.433 4.665 1.00 91.88 90 ALA A O 1
ATOM 743 N N . SER A 1 91 ? 14.316 -6.214 3.395 1.00 88.31 91 SER A N 1
ATOM 744 C CA . SER A 1 91 ? 13.081 -6.909 3.737 1.00 88.31 91 SER A CA 1
ATOM 745 C C . SER A 1 91 ? 12.787 -8.044 2.750 1.00 88.31 91 SER A C 1
ATOM 747 O O . SER A 1 91 ? 13.045 -7.938 1.546 1.00 88.31 91 SER A O 1
ATOM 749 N N . TRP A 1 92 ? 12.221 -9.141 3.264 1.00 89.38 92 TRP A N 1
ATOM 750 C CA . TRP A 1 92 ? 11.640 -10.198 2.437 1.00 89.38 92 TRP A CA 1
ATOM 751 C C . TRP A 1 92 ? 10.211 -9.800 2.067 1.00 89.38 92 TRP A C 1
ATOM 753 O O . TRP A 1 92 ? 9.238 -10.208 2.705 1.00 89.38 92 TRP A O 1
ATOM 763 N N . ARG A 1 93 ? 10.085 -8.959 1.045 1.00 86.44 93 ARG A N 1
ATOM 764 C CA . ARG A 1 93 ? 8.808 -8.493 0.512 1.00 86.44 93 ARG A CA 1
ATOM 765 C C . ARG A 1 93 ? 8.975 -8.171 -0.965 1.00 86.44 93 ARG A C 1
ATOM 767 O O . ARG A 1 93 ? 10.037 -7.740 -1.386 1.00 86.44 93 ARG A O 1
ATOM 774 N N . ASP A 1 94 ? 7.898 -8.346 -1.712 1.00 87.25 94 ASP A N 1
ATOM 775 C CA . ASP A 1 94 ? 7.718 -7.722 -3.014 1.00 87.25 94 ASP A CA 1
ATOM 776 C C . ASP A 1 94 ? 6.563 -6.721 -2.919 1.00 87.25 94 ASP A C 1
ATOM 778 O O . ASP A 1 94 ? 5.584 -6.958 -2.207 1.00 87.25 94 ASP A O 1
ATOM 782 N N . THR A 1 95 ? 6.685 -5.599 -3.619 1.00 89.06 95 THR A N 1
ATOM 783 C CA . THR A 1 95 ? 5.731 -4.490 -3.605 1.00 89.06 95 THR A CA 1
ATOM 784 C C . THR A 1 95 ? 5.395 -4.088 -5.034 1.00 89.06 95 THR A C 1
ATOM 786 O O . THR A 1 95 ? 6.273 -3.935 -5.882 1.00 89.06 95 THR A O 1
ATOM 789 N N . ILE A 1 96 ? 4.104 -3.893 -5.287 1.00 89.75 96 ILE A N 1
ATOM 790 C CA . ILE A 1 96 ? 3.591 -3.245 -6.492 1.00 89.75 96 ILE A CA 1
ATOM 791 C C . ILE A 1 96 ? 2.951 -1.940 -6.037 1.00 89.75 96 ILE A C 1
ATOM 793 O O . ILE A 1 96 ? 2.099 -1.958 -5.148 1.00 89.75 96 ILE A O 1
ATOM 797 N N . ALA A 1 97 ? 3.356 -0.825 -6.632 1.00 89.12 97 ALA A N 1
ATOM 798 C CA . ALA A 1 97 ? 2.756 0.477 -6.391 1.00 89.12 97 ALA A CA 1
ATOM 799 C C . ALA A 1 97 ? 2.100 0.988 -7.674 1.00 89.12 97 ALA A C 1
ATOM 801 O O . ALA A 1 97 ? 2.683 0.907 -8.753 1.00 89.12 97 ALA A O 1
ATOM 802 N N . CYS A 1 98 ? 0.880 1.500 -7.535 1.00 89.75 98 CYS A N 1
ATOM 803 C CA . CYS A 1 98 ? 0.075 2.042 -8.620 1.00 89.75 98 CYS A CA 1
ATOM 804 C C . CYS A 1 98 ? -0.578 3.342 -8.139 1.00 89.75 98 CYS A C 1
ATOM 806 O O . CYS A 1 98 ? -1.402 3.327 -7.221 1.00 89.75 98 CYS A O 1
ATOM 808 N N . VAL A 1 99 ? -0.177 4.469 -8.720 1.00 90.94 99 VAL A N 1
ATOM 809 C CA . VAL A 1 99 ? -0.702 5.799 -8.404 1.00 90.94 99 VAL A CA 1
ATOM 810 C C . VAL A 1 99 ? -1.911 6.056 -9.295 1.00 90.94 99 VAL A C 1
ATOM 812 O O . VAL A 1 99 ? -1.769 6.316 -10.482 1.00 90.94 99 VAL A O 1
ATOM 815 N N . LEU A 1 100 ? -3.114 5.961 -8.723 1.00 90.94 100 LEU A N 1
ATOM 816 C CA . LEU A 1 100 ? -4.372 6.068 -9.478 1.00 90.94 100 LEU A CA 1
ATOM 817 C C . LEU A 1 100 ? -4.888 7.507 -9.647 1.00 90.94 100 LEU A C 1
ATOM 819 O O . LEU A 1 100 ? -5.812 7.733 -10.426 1.00 90.94 100 LEU A O 1
ATOM 823 N N . ALA A 1 101 ? -4.340 8.468 -8.900 1.00 92.38 101 ALA A N 1
ATOM 824 C CA . ALA A 1 101 ? -4.804 9.853 -8.869 1.00 92.38 101 ALA A CA 1
ATOM 825 C C . ALA A 1 101 ? -3.620 10.836 -8.963 1.00 92.38 101 ALA A C 1
ATOM 827 O O . ALA A 1 101 ? -2.547 10.529 -8.445 1.00 92.38 101 ALA A O 1
ATOM 828 N N . PRO A 1 102 ? -3.797 12.029 -9.564 1.00 89.12 102 PRO A N 1
ATOM 829 C CA . PRO A 1 102 ? -5.036 12.540 -10.165 1.00 89.12 102 PRO A CA 1
ATOM 830 C C . PRO A 1 102 ? -5.388 11.882 -11.508 1.00 89.12 102 PRO A C 1
ATOM 832 O O . PRO A 1 102 ? -6.547 11.917 -11.913 1.00 89.12 102 PRO A O 1
ATOM 835 N N . HIS A 1 103 ? -4.412 11.260 -12.169 1.00 87.81 103 HIS A N 1
ATOM 836 C CA . HIS A 1 103 ? -4.597 10.549 -13.427 1.00 87.81 103 HIS A CA 1
ATOM 837 C C . HIS A 1 103 ? -4.168 9.090 -13.248 1.00 87.81 103 HIS A C 1
ATOM 839 O O . HIS A 1 103 ? -3.070 8.859 -12.739 1.00 87.81 103 HIS A O 1
ATOM 845 N N . PRO A 1 104 ? -5.011 8.115 -13.626 1.00 86.38 104 PRO A N 1
ATOM 846 C CA . PRO A 1 104 ? -4.638 6.711 -13.556 1.00 86.38 104 PRO A CA 1
ATOM 847 C C . PRO A 1 104 ? -3.551 6.377 -14.595 1.00 86.38 104 PRO A C 1
ATOM 849 O O . PRO A 1 104 ? -3.455 7.072 -15.611 1.00 86.38 104 PRO A O 1
ATOM 852 N N . PRO A 1 105 ? -2.758 5.314 -14.368 1.00 84.25 105 PRO A N 1
ATOM 853 C CA . PRO A 1 105 ? -1.779 4.841 -15.340 1.00 84.25 105 PRO A CA 1
ATOM 854 C C . PRO A 1 105 ? -2.461 4.382 -16.631 1.00 84.25 105 PRO A C 1
ATOM 856 O O . PRO A 1 105 ? -3.574 3.847 -16.592 1.00 84.25 105 PRO A O 1
ATOM 859 N N . ASP A 1 106 ? -1.780 4.567 -17.763 1.00 82.94 106 ASP A N 1
ATOM 860 C CA . ASP A 1 106 ? -2.228 4.017 -19.041 1.00 82.94 106 ASP A CA 1
ATOM 861 C C . ASP A 1 106 ? -2.155 2.479 -18.971 1.00 82.94 106 ASP A C 1
ATOM 863 O O . ASP A 1 106 ? -1.094 1.935 -18.662 1.00 82.94 106 ASP A O 1
ATOM 867 N N . PRO A 1 107 ? -3.249 1.744 -19.249 1.00 78.69 107 PRO A N 1
ATOM 868 C CA . PRO A 1 107 ? -3.225 0.283 -19.289 1.00 78.69 107 PRO A CA 1
ATOM 869 C C . PRO A 1 107 ? -2.226 -0.330 -20.287 1.00 78.69 107 PRO A C 1
ATOM 871 O O . PRO A 1 107 ? -2.029 -1.545 -20.251 1.00 78.69 107 PRO A O 1
ATOM 874 N N . GLN A 1 108 ? -1.674 0.465 -21.211 1.00 73.00 108 GLN A N 1
ATOM 875 C CA . GLN A 1 108 ? -0.745 0.037 -22.263 1.00 73.00 108 GLN A CA 1
ATOM 876 C C . GLN A 1 108 ? 0.722 0.430 -22.008 1.00 73.00 108 GLN A C 1
ATOM 878 O O . GLN A 1 108 ? 1.565 0.114 -22.849 1.00 73.00 108 GLN A O 1
ATOM 883 N N . GLU A 1 109 ? 1.023 1.110 -20.895 1.00 62.50 109 GLU A N 1
ATOM 884 C CA . GLU A 1 109 ? 2.398 1.434 -20.462 1.00 62.50 109 GLU A CA 1
ATOM 885 C C . GLU A 1 109 ? 3.180 0.182 -20.017 1.00 62.50 109 GLU A C 1
ATOM 887 O O . GLU A 1 109 ? 4.380 0.078 -20.372 1.00 62.50 109 GLU A O 1
#

Sequence (109 aa):
MLEWQRFRIYLSMTIISLMRSWAVETPSFGDACENWGFFQVINHGIPGTVMDGMIDGVRRVSRARHFYSRDFTRSFTYNSNFDLYQAPAASWRDTIACVLAPHPPDPQE

Secondary structure (DSSP, 8-state):
---TT----SS---EEETT--S-SS---HHHHHHHHS--EEES-S--HHHHHHHHHHHHH-TTGGGGB---TTSSEEEES-TTTTTSSS--S--EEEE--SSSPPPTT-

pLDDT: mean 79.99, std 16.22, range [37.0, 97.31]

InterPro domains:
  IPR026992 Non-haem dioxygenase, N-terminal domain [PF14226] (26-60)
  IPR027443 Isopenicillin N synthase-like superfamily [G3DSA:2.60.120.330] (11-109)